Protein AF-A0A1E5G018-F1 (afdb_monomer)

Structure (mmCIF, N/CA/C/O backbone):
data_AF-A0A1E5G018-F1
#
_entry.id   AF-A0A1E5G018-F1
#
loop_
_atom_site.group_PDB
_atom_site.id
_atom_site.type_symbol
_atom_site.label_atom_id
_atom_site.label_alt_id
_atom_site.label_comp_id
_atom_site.label_asym_id
_atom_site.label_entity_id
_atom_site.label_seq_id
_atom_site.pdbx_PDB_ins_code
_atom_site.Cartn_x
_atom_site.Cartn_y
_atom_site.Cartn_z
_atom_site.occupancy
_atom_site.B_iso_or_equiv
_atom_site.auth_seq_id
_atom_site.auth_comp_id
_atom_site.auth_asym_id
_atom_site.auth_atom_id
_atom_site.pdbx_PDB_model_num
ATOM 1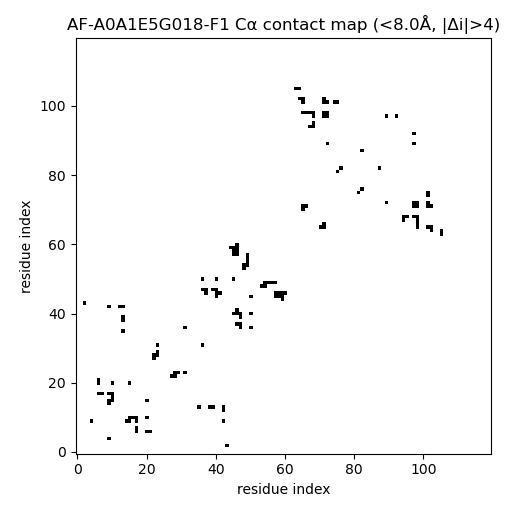 N N . MET A 1 1 ? 3.843 2.547 17.778 1.00 43.44 1 MET A N 1
ATOM 2 C CA . MET A 1 1 ? 3.732 3.939 18.270 1.00 43.44 1 MET A CA 1
ATOM 3 C C . MET A 1 1 ? 2.353 4.445 17.882 1.00 43.44 1 MET A C 1
ATOM 5 O O . MET A 1 1 ? 1.985 4.264 16.730 1.00 43.44 1 MET A O 1
ATOM 9 N N . ALA A 1 2 ? 1.572 4.983 18.820 1.00 56.22 2 ALA A N 1
ATOM 10 C CA . ALA A 1 2 ? 0.275 5.584 18.504 1.00 56.22 2 ALA A CA 1
ATOM 11 C C . ALA A 1 2 ? 0.488 6.949 17.827 1.00 56.22 2 ALA A C 1
ATOM 13 O O . ALA A 1 2 ? 1.395 7.682 18.213 1.00 56.22 2 ALA A O 1
ATOM 14 N N . LEU A 1 3 ? -0.321 7.284 16.818 1.00 68.62 3 LEU A N 1
ATOM 15 C CA . LEU A 1 3 ? -0.124 8.478 15.978 1.00 68.62 3 LEU A CA 1
ATOM 16 C C . LEU A 1 3 ? -0.528 9.802 16.645 1.00 68.62 3 LEU A C 1
ATOM 18 O O . LEU A 1 3 ? -0.297 10.852 16.060 1.00 68.62 3 LEU A O 1
ATOM 22 N N . ASN A 1 4 ? -1.105 9.753 17.850 1.00 77.69 4 ASN A N 1
ATOM 23 C CA . ASN A 1 4 ? -1.572 10.911 18.623 1.00 77.69 4 ASN A CA 1
ATOM 24 C C . ASN A 1 4 ? -2.382 11.930 17.791 1.00 77.69 4 ASN A C 1
ATOM 26 O O . ASN A 1 4 ? -2.259 13.136 17.987 1.00 77.69 4 ASN A O 1
ATOM 30 N N . LEU A 1 5 ? -3.180 11.428 16.843 1.00 82.75 5 LEU A N 1
ATOM 31 C CA . LEU A 1 5 ? -4.071 12.218 15.997 1.00 82.75 5 LEU A CA 1
ATOM 32 C C . LEU A 1 5 ? -5.436 12.337 16.671 1.00 82.75 5 LEU A C 1
ATOM 34 O O . LEU A 1 5 ? -5.997 11.338 17.127 1.00 82.75 5 LEU A O 1
ATOM 38 N N . SER A 1 6 ? -5.996 13.542 16.692 1.00 90.19 6 SER A N 1
ATOM 39 C CA . SER A 1 6 ? -7.399 13.757 17.031 1.00 90.19 6 SER A CA 1
ATOM 40 C C . SER A 1 6 ? -8.299 13.480 15.821 1.00 90.19 6 SER A C 1
ATOM 42 O O . SER A 1 6 ? -7.854 13.467 14.671 1.00 90.19 6 SER A O 1
ATOM 44 N N . TYR A 1 7 ? -9.608 13.326 16.047 1.00 89.00 7 TYR A N 1
ATOM 45 C CA . TYR A 1 7 ? -10.561 13.251 14.931 1.00 89.00 7 TYR A CA 1
ATOM 46 C C . TYR A 1 7 ? -10.571 14.508 14.057 1.00 89.00 7 TYR A C 1
ATOM 48 O O . TYR A 1 7 ? -10.987 14.433 12.906 1.00 89.00 7 TYR A O 1
ATOM 56 N N . GLN A 1 8 ? -10.171 15.658 14.608 1.00 90.25 8 GLN A N 1
ATOM 57 C CA . GLN A 1 8 ? -10.071 16.896 13.842 1.00 90.25 8 GLN A CA 1
ATOM 58 C C . GLN A 1 8 ? -8.910 16.804 12.844 1.00 90.25 8 GLN A C 1
ATOM 60 O O . GLN A 1 8 ? -9.113 17.039 11.658 1.00 90.25 8 GLN A O 1
ATOM 65 N N . ASP A 1 9 ? -7.748 16.324 13.294 1.00 90.75 9 ASP A N 1
ATOM 66 C CA . ASP A 1 9 ? -6.572 16.127 12.434 1.00 90.75 9 ASP A CA 1
ATOM 67 C C . ASP A 1 9 ? -6.845 15.097 11.329 1.00 90.75 9 ASP A C 1
ATOM 69 O O . ASP A 1 9 ? -6.435 15.260 10.180 1.00 90.75 9 ASP A O 1
ATOM 73 N N . LEU A 1 10 ? -7.564 14.022 11.662 1.00 90.44 10 LEU A N 1
ATOM 74 C CA . LEU A 1 10 ? -8.000 13.020 10.689 1.00 90.44 10 LEU A CA 1
ATOM 75 C C . LEU A 1 10 ? -8.991 13.590 9.675 1.00 90.44 10 LEU A C 1
ATOM 77 O O . LEU A 1 10 ? -8.906 13.247 8.497 1.00 90.44 10 LEU A O 1
ATOM 81 N N . ALA A 1 11 ? -9.911 14.455 10.099 1.00 93.25 11 ALA A N 1
ATOM 82 C CA . ALA A 1 11 ? -10.866 15.079 9.192 1.00 93.25 11 ALA A CA 1
ATOM 83 C C . ALA A 1 11 ? -10.167 15.991 8.178 1.00 93.25 11 ALA A C 1
ATOM 85 O O . ALA A 1 11 ? -10.471 15.934 6.989 1.00 93.25 11 ALA A O 1
ATOM 86 N N . GLU A 1 12 ? -9.182 16.763 8.633 1.00 92.44 12 GLU A N 1
ATOM 87 C CA . GLU A 1 12 ? -8.371 17.636 7.778 1.00 92.44 12 GLU A CA 1
ATOM 88 C C . GLU A 1 12 ? -7.511 16.841 6.789 1.00 92.44 12 GLU A C 1
ATOM 90 O O . GLU A 1 12 ? -7.382 17.234 5.633 1.00 92.44 12 GLU A O 1
ATOM 95 N N . LYS A 1 13 ? -6.975 15.687 7.206 1.00 89.38 13 LYS A N 1
ATOM 96 C CA . LYS A 1 13 ? -6.164 14.811 6.342 1.00 89.38 13 LYS A CA 1
ATOM 97 C C . LYS A 1 13 ? -6.974 14.036 5.308 1.00 89.38 13 LYS A C 1
ATOM 99 O O . LYS A 1 13 ? -6.472 13.777 4.223 1.00 89.38 13 LYS A O 1
ATOM 104 N N . THR A 1 14 ? -8.183 13.609 5.662 1.00 90.25 14 THR A N 1
ATOM 105 C CA . THR A 1 14 ? -8.964 12.652 4.856 1.00 90.25 14 THR A CA 1
ATOM 106 C C . THR A 1 14 ? -10.125 13.296 4.104 1.00 90.25 14 THR A C 1
ATOM 108 O O . THR A 1 14 ? -10.734 12.654 3.252 1.00 90.25 14 THR A O 1
ATOM 111 N N . GLY A 1 15 ? -10.499 14.532 4.451 1.00 91.94 15 GLY A N 1
ATOM 112 C CA . GLY A 1 15 ? -11.723 15.177 3.966 1.00 91.94 15 GLY A CA 1
ATOM 113 C C . GLY A 1 15 ? -13.014 14.557 4.520 1.00 91.94 15 GLY A C 1
ATOM 114 O O . GLY A 1 15 ? -14.114 14.955 4.134 1.00 91.94 15 GLY A O 1
ATOM 115 N N . ILE A 1 16 ? -12.919 13.580 5.429 1.00 92.00 16 ILE A N 1
ATOM 116 C CA . ILE A 1 16 ? -14.068 12.929 6.060 1.00 92.00 16 ILE A CA 1
ATOM 117 C C . ILE A 1 16 ? -14.462 13.726 7.304 1.00 92.00 16 ILE A C 1
ATOM 119 O O . ILE A 1 16 ? -13.633 14.015 8.158 1.00 92.00 16 ILE A O 1
ATOM 123 N N . SER A 1 17 ? -15.747 14.051 7.462 1.00 93.62 17 SER A N 1
ATOM 124 C CA . SER A 1 17 ? -16.186 14.814 8.633 1.00 93.62 17 SER A CA 1
ATOM 125 C C . SER A 1 17 ? -15.931 14.065 9.948 1.00 93.62 17 SER A C 1
ATOM 127 O O . SER A 1 17 ? -16.105 12.847 10.036 1.00 93.62 17 SER A O 1
ATO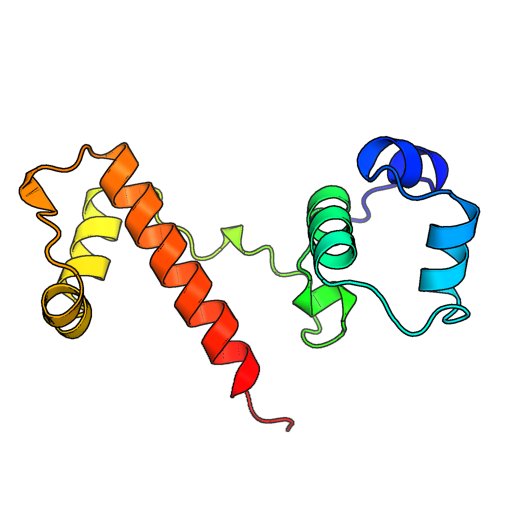M 129 N N . LYS A 1 18 ? -15.614 14.815 11.011 1.00 93.44 18 LYS A N 1
ATOM 130 C CA . LYS A 1 18 ? -15.417 14.287 12.372 1.00 93.44 18 LYS A CA 1
ATOM 131 C C . LYS A 1 18 ? -16.549 13.361 12.831 1.00 93.44 18 LYS A C 1
ATOM 133 O O . LYS A 1 18 ? -16.278 12.304 13.393 1.00 93.44 18 LYS A O 1
ATOM 138 N N . SER A 1 19 ? -17.810 13.719 12.561 1.00 92.38 19 SER A N 1
ATOM 139 C CA . SER A 1 19 ? -18.950 12.873 12.943 1.00 92.38 19 SER A CA 1
ATOM 140 C C . SER A 1 19 ? -18.973 11.551 12.174 1.00 92.38 19 SER A C 1
ATOM 142 O O . SER A 1 19 ? -19.321 10.517 12.737 1.00 92.38 19 SER A O 1
ATOM 144 N N . THR A 1 20 ? -18.565 11.553 10.904 1.00 90.75 20 THR A N 1
ATOM 145 C CA . THR A 1 20 ? -18.484 10.339 10.086 1.00 90.75 20 THR A CA 1
ATOM 146 C C . THR A 1 20 ? -17.361 9.427 10.580 1.00 90.75 20 THR A C 1
ATOM 148 O O . THR A 1 20 ? -17.587 8.230 10.728 1.00 90.75 20 THR A O 1
ATOM 151 N N . LEU A 1 21 ? -16.196 9.988 10.920 1.00 91.69 21 LEU A N 1
ATOM 152 C CA . LEU A 1 21 ? -15.075 9.244 11.511 1.00 91.69 21 LEU A CA 1
ATOM 153 C C . LEU A 1 21 ? -15.473 8.554 12.825 1.00 91.69 21 LEU A C 1
ATOM 155 O O . LEU A 1 21 ? -15.264 7.354 12.981 1.00 91.69 21 LEU A O 1
ATOM 159 N N . GLN A 1 22 ? -16.135 9.277 13.731 1.00 91.69 22 GLN A N 1
ATOM 160 C CA . GLN A 1 22 ? -16.644 8.712 14.989 1.00 91.69 22 GLN A CA 1
ATOM 161 C C . GLN A 1 22 ? -17.677 7.602 14.756 1.00 91.69 22 GLN A C 1
ATOM 163 O O . GLN A 1 22 ? -17.712 6.601 15.472 1.00 91.69 22 GLN A O 1
ATOM 168 N N . ARG A 1 23 ? -18.530 7.753 13.738 1.00 90.69 23 ARG A N 1
ATOM 169 C CA . ARG A 1 23 ? -19.506 6.724 13.356 1.00 90.69 23 ARG A CA 1
ATOM 170 C C . ARG A 1 23 ? -18.860 5.479 12.750 1.00 90.69 23 ARG A C 1
ATOM 172 O O . ARG A 1 23 ? -19.435 4.402 12.899 1.00 90.69 23 ARG A O 1
ATOM 179 N N . TYR A 1 24 ? -17.710 5.604 12.087 1.00 89.69 24 TYR A N 1
ATOM 180 C CA . TYR A 1 24 ? -16.937 4.445 11.638 1.00 89.69 24 TYR A CA 1
ATOM 181 C C . TYR A 1 24 ? -16.351 3.682 12.823 1.00 89.69 24 TYR A C 1
ATOM 183 O O . TYR A 1 24 ? -16.517 2.470 12.900 1.00 89.69 24 TYR A O 1
ATOM 191 N N . GLU A 1 25 ? -15.753 4.381 13.786 1.00 85.88 25 GLU A N 1
ATOM 192 C CA . GLU A 1 25 ? -15.157 3.741 14.965 1.00 85.88 25 GLU A CA 1
ATOM 193 C C . GLU A 1 25 ? -16.190 3.062 15.870 1.00 85.88 25 GLU A C 1
ATOM 195 O O . GLU A 1 25 ? -15.983 1.948 16.339 1.00 85.88 25 GLU A O 1
ATOM 200 N N . THR A 1 26 ? -17.341 3.702 16.075 1.00 89.06 26 THR A N 1
ATOM 201 C CA . THR A 1 26 ? -18.428 3.143 16.897 1.00 89.06 26 THR A CA 1
ATOM 202 C C . THR A 1 26 ? -19.233 2.051 16.183 1.00 89.06 26 THR A C 1
ATOM 204 O O . THR A 1 26 ? -20.129 1.457 16.782 1.00 89.06 26 THR A O 1
ATOM 207 N N . GLY A 1 27 ? -18.969 1.788 14.897 1.00 82.81 27 GLY A N 1
ATOM 208 C CA . GLY A 1 27 ? -19.722 0.819 14.095 1.00 82.81 27 GLY A CA 1
ATOM 209 C C . GLY A 1 27 ? -21.137 1.273 13.707 1.00 8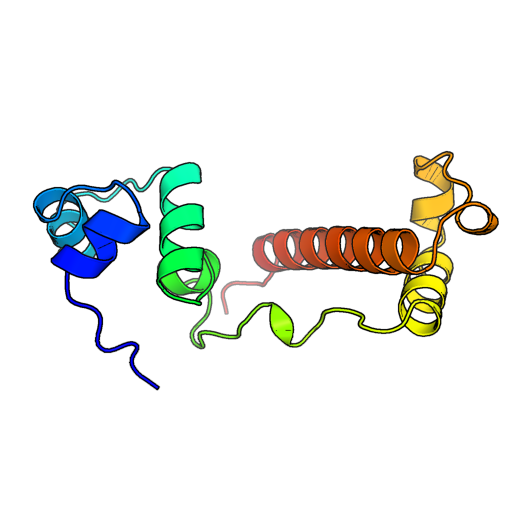2.81 27 GLY A C 1
ATOM 210 O O . GLY A 1 27 ? -21.915 0.479 13.170 1.00 82.81 27 GLY A O 1
ATOM 211 N N . ALA A 1 28 ? -21.483 2.546 13.931 1.00 85.56 28 ALA A N 1
ATOM 212 C CA . ALA A 1 28 ? -22.752 3.141 13.507 1.00 85.56 28 ALA A CA 1
ATOM 213 C C . ALA A 1 28 ? -22.873 3.260 11.973 1.00 85.56 28 ALA A C 1
ATOM 215 O O . ALA A 1 28 ? -23.979 3.394 11.444 1.00 85.56 28 ALA A O 1
ATOM 216 N N . ILE A 1 29 ? -21.750 3.215 11.247 1.00 83.88 29 ILE A N 1
ATOM 217 C CA . ILE A 1 29 ? -21.698 2.971 9.800 1.00 83.88 29 ILE A CA 1
ATOM 218 C C . ILE A 1 29 ? -20.888 1.695 9.568 1.00 83.88 29 ILE A C 1
ATOM 220 O O . ILE A 1 29 ? -19.683 1.677 9.793 1.00 83.88 29 ILE A O 1
ATOM 224 N N . LYS A 1 30 ? -21.546 0.640 9.077 1.00 74.81 30 LYS A N 1
ATOM 225 C CA . LYS A 1 30 ? -20.898 -0.655 8.795 1.00 74.81 30 LYS A CA 1
ATOM 226 C C . LYS A 1 30 ? -20.236 -0.733 7.417 1.00 74.81 30 LYS A C 1
ATOM 228 O O . LYS A 1 30 ? -19.396 -1.593 7.196 1.00 74.81 30 LYS A O 1
ATOM 233 N N . SER A 1 31 ? -20.640 0.136 6.490 1.00 76.06 31 SER A N 1
ATOM 234 C CA . SER A 1 31 ? -20.129 0.163 5.119 1.00 76.06 31 SER A CA 1
ATOM 235 C C . SER A 1 31 ? -19.155 1.324 4.947 1.00 76.06 31 SER A C 1
ATOM 237 O O . SER A 1 31 ? -19.566 2.486 4.903 1.00 76.06 31 SER A O 1
ATOM 239 N N . LEU A 1 32 ? -17.871 1.006 4.830 1.00 81.44 32 LEU A N 1
ATOM 240 C CA . LEU A 1 32 ? -16.821 1.943 4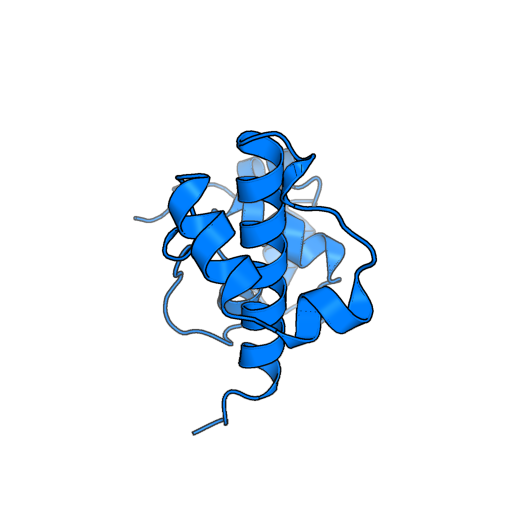.451 1.00 81.44 32 LEU A CA 1
ATOM 241 C C . LEU A 1 32 ? -16.497 1.711 2.970 1.00 81.44 32 LEU A C 1
ATOM 243 O O . LEU A 1 32 ? -16.179 0.591 2.581 1.00 81.44 32 LEU A O 1
ATOM 247 N N . GLY A 1 33 ? -16.649 2.745 2.138 1.00 84.12 33 GLY A N 1
ATOM 248 C CA . GLY A 1 33 ? -16.274 2.659 0.723 1.00 84.12 33 GLY A CA 1
ATOM 249 C C . GLY A 1 33 ? -14.771 2.422 0.577 1.00 84.12 33 GLY A C 1
ATOM 250 O O . GLY A 1 33 ? -14.004 2.912 1.407 1.00 84.12 33 GLY A O 1
ATOM 251 N N . VAL A 1 34 ? -14.366 1.690 -0.463 1.00 81.25 34 VAL A N 1
ATOM 252 C CA . VAL A 1 34 ? -12.957 1.329 -0.719 1.00 81.25 34 VAL A CA 1
ATOM 253 C C . VAL A 1 34 ? -12.081 2.582 -0.782 1.00 81.25 34 VAL A C 1
ATOM 255 O O . VAL A 1 34 ? -11.090 2.676 -0.068 1.00 81.25 34 VAL A O 1
ATOM 258 N N . ASP A 1 35 ? -12.541 3.600 -1.500 1.00 85.00 35 ASP A N 1
ATOM 259 C CA . ASP A 1 35 ? -11.864 4.888 -1.665 1.00 85.00 35 ASP A CA 1
ATOM 260 C C . ASP A 1 35 ? -11.609 5.578 -0.310 1.00 85.00 35 ASP A C 1
ATOM 262 O O . ASP A 1 35 ? -10.536 6.115 -0.049 1.00 85.00 35 ASP A O 1
ATOM 266 N N . LYS A 1 36 ? -12.576 5.514 0.615 1.00 88.81 36 LYS A N 1
ATOM 267 C CA . LYS A 1 36 ? -12.428 6.090 1.965 1.00 88.81 36 LYS A CA 1
ATOM 268 C C . LYS A 1 36 ? -11.520 5.253 2.859 1.00 88.81 36 LYS A C 1
ATOM 270 O O . LYS A 1 36 ? -10.855 5.803 3.733 1.00 88.81 36 LYS A O 1
ATOM 275 N N . LEU A 1 37 ? -11.531 3.936 2.675 1.00 88.31 37 LEU A N 1
ATOM 276 C CA . LEU A 1 37 ? -10.681 3.007 3.410 1.00 88.31 37 LEU A CA 1
ATOM 277 C C . LEU A 1 37 ? -9.202 3.221 3.060 1.00 88.31 37 LEU A C 1
ATOM 279 O O . LEU A 1 37 ? -8.376 3.240 3.970 1.00 88.31 37 LEU A O 1
ATOM 283 N N . GLU A 1 38 ? -8.878 3.430 1.784 1.00 85.75 38 GLU A N 1
ATOM 284 C CA . GLU A 1 38 ? -7.514 3.738 1.332 1.00 85.75 38 GLU A CA 1
ATOM 285 C C . GLU A 1 38 ? -7.013 5.065 1.908 1.00 85.75 38 GLU A C 1
ATOM 287 O O . GLU A 1 38 ? -5.971 5.092 2.565 1.00 85.75 38 GLU A O 1
ATOM 292 N N . ILE A 1 39 ? -7.809 6.132 1.781 1.00 90.06 39 ILE A N 1
ATOM 293 C CA . ILE A 1 39 ? -7.481 7.461 2.324 1.00 90.06 39 ILE A CA 1
ATOM 294 C C . ILE A 1 39 ? -7.254 7.402 3.846 1.00 90.06 39 ILE A C 1
ATOM 296 O O . ILE A 1 39 ? -6.331 8.023 4.379 1.00 90.06 39 ILE A O 1
ATOM 300 N N . LEU A 1 40 ? -8.079 6.639 4.572 1.00 90.25 40 LEU A N 1
ATOM 301 C CA . LEU A 1 40 ? -7.912 6.446 6.014 1.00 90.25 40 LEU A CA 1
ATOM 302 C C . LEU A 1 40 ? -6.648 5.663 6.353 1.00 90.25 40 LEU A C 1
ATOM 304 O O . LEU A 1 40 ? -5.955 6.022 7.304 1.00 90.25 40 LEU A O 1
ATOM 308 N N . ALA A 1 41 ? -6.352 4.601 5.606 1.00 87.88 41 ALA A N 1
ATOM 309 C CA . ALA A 1 41 ? -5.161 3.793 5.826 1.00 87.88 41 ALA A CA 1
ATOM 310 C C . ALA A 1 41 ? -3.885 4.621 5.641 1.00 87.88 41 ALA A C 1
ATOM 312 O O . ALA A 1 41 ? -2.996 4.564 6.492 1.00 87.88 41 ALA A O 1
ATOM 313 N N . GLU A 1 42 ? -3.831 5.450 4.599 1.00 86.50 42 GLU A N 1
ATOM 314 C CA . GLU A 1 42 ? -2.716 6.361 4.346 1.00 86.50 42 GLU A CA 1
ATOM 315 C C . GLU A 1 42 ? -2.571 7.406 5.464 1.00 86.50 42 GLU A C 1
ATOM 317 O O . GLU A 1 42 ? -1.495 7.549 6.056 1.00 86.50 42 GLU A O 1
ATOM 322 N N . ALA A 1 43 ? -3.669 8.072 5.845 1.00 88.25 43 ALA A N 1
ATOM 323 C CA . ALA A 1 43 ? -3.667 9.072 6.917 1.00 88.25 43 ALA A CA 1
ATOM 324 C C . ALA A 1 43 ? -3.250 8.487 8.279 1.00 88.25 43 ALA A C 1
ATOM 326 O O . ALA A 1 43 ? -2.561 9.147 9.063 1.00 88.25 43 ALA A O 1
ATOM 327 N N . LEU A 1 44 ? -3.641 7.238 8.548 1.00 87.06 44 LEU A N 1
ATOM 328 C CA . LEU A 1 44 ? -3.307 6.478 9.752 1.00 87.06 44 LEU A CA 1
ATOM 329 C C . LEU A 1 44 ? -2.013 5.668 9.619 1.00 87.06 44 LEU A C 1
ATOM 331 O O . LEU A 1 44 ? -1.728 4.851 10.494 1.00 87.06 44 LEU A O 1
ATOM 335 N N . LYS A 1 45 ? -1.235 5.858 8.544 1.00 83.69 45 LYS A N 1
ATOM 336 C CA . LYS A 1 45 ? 0.025 5.139 8.282 1.00 83.69 45 LYS A CA 1
ATOM 337 C C . LYS A 1 45 ? -0.083 3.632 8.551 1.00 83.69 45 LYS A C 1
ATOM 339 O O . LYS A 1 45 ? 0.797 3.024 9.163 1.00 83.69 45 LYS A O 1
ATOM 344 N N . THR A 1 46 ? -1.196 3.049 8.135 1.00 85.19 46 THR A N 1
ATOM 345 C CA . THR A 1 46 ? -1.541 1.642 8.320 1.00 85.19 46 THR A CA 1
ATOM 346 C C . THR A 1 46 ? -2.022 1.067 6.991 1.00 85.19 46 THR A C 1
ATOM 348 O O . THR A 1 46 ? -1.811 1.668 5.940 1.00 85.19 46 THR A O 1
ATOM 351 N N . THR A 1 47 ? -2.626 -0.115 7.001 1.00 83.19 47 THR A N 1
ATOM 352 C CA . THR A 1 47 ? -3.143 -0.753 5.791 1.00 83.19 47 THR A CA 1
ATOM 353 C C . THR A 1 47 ? -4.663 -0.872 5.834 1.00 83.19 47 THR A C 1
ATOM 355 O O . THR A 1 47 ? -5.235 -1.050 6.916 1.00 83.19 47 THR A O 1
ATOM 358 N N . PRO A 1 48 ? -5.334 -0.850 4.667 1.00 85.38 48 PRO A N 1
ATOM 359 C CA . PRO A 1 48 ? -6.749 -1.197 4.566 1.00 85.38 48 PRO A CA 1
ATOM 360 C C . PRO A 1 48 ? -7.059 -2.535 5.247 1.00 85.38 48 PRO A C 1
ATOM 362 O O . PRO A 1 48 ? -8.020 -2.650 6.001 1.00 85.38 48 PRO A O 1
ATOM 365 N N . ALA A 1 49 ? -6.185 -3.530 5.062 1.00 81.06 49 ALA A N 1
ATOM 366 C CA . ALA A 1 49 ? -6.314 -4.845 5.682 1.00 81.06 49 ALA A CA 1
ATOM 367 C C . ALA A 1 49 ? -6.288 -4.788 7.218 1.00 81.06 49 ALA A C 1
ATOM 369 O O . ALA A 1 49 ? -7.037 -5.519 7.866 1.00 81.06 49 ALA A O 1
ATOM 370 N N . TYR A 1 50 ? -5.458 -3.924 7.810 1.00 83.00 50 TYR A N 1
ATOM 371 C CA . TYR A 1 50 ? -5.415 -3.739 9.260 1.00 83.00 50 TYR A CA 1
ATOM 372 C C . TYR A 1 50 ? -6.677 -3.044 9.777 1.00 83.00 50 TYR A C 1
ATOM 374 O O . TYR A 1 50 ? -7.273 -3.512 10.743 1.00 83.00 50 TYR A O 1
ATOM 382 N N . LEU A 1 51 ? -7.138 -1.984 9.104 1.00 86.12 51 LEU A N 1
ATOM 383 C CA . LEU A 1 51 ? -8.385 -1.293 9.466 1.00 86.12 51 LEU A CA 1
ATOM 384 C C . LEU A 1 51 ? -9.613 -2.208 9.370 1.00 86.12 51 LEU A C 1
ATOM 386 O O . LEU A 1 51 ? -10.536 -2.091 10.170 1.00 86.12 51 LEU A O 1
ATOM 390 N N . MET A 1 52 ? -9.601 -3.148 8.425 1.00 84.38 52 MET A N 1
ATOM 391 C CA . MET A 1 52 ? -10.649 -4.158 8.264 1.00 84.38 52 MET A CA 1
ATOM 392 C C . MET A 1 52 ? -10.513 -5.348 9.228 1.00 84.38 52 MET A C 1
ATOM 394 O O . MET A 1 52 ? -11.355 -6.247 9.210 1.00 84.38 52 MET A O 1
ATOM 398 N N . GLY A 1 53 ? -9.460 -5.390 10.052 1.00 81.12 53 GLY A N 1
ATOM 399 C CA . GLY A 1 53 ? -9.195 -6.490 10.980 1.00 81.12 53 GLY A CA 1
ATOM 400 C C . GLY A 1 53 ? -8.792 -7.802 10.298 1.00 81.12 53 GLY A C 1
ATOM 401 O O . GLY A 1 53 ? -8.882 -8.866 10.904 1.00 81.12 53 GLY A O 1
ATOM 402 N N . TRP A 1 54 ? -8.358 -7.762 9.035 1.00 79.44 54 TRP A N 1
ATOM 403 C CA . TRP A 1 54 ? -7.870 -8.942 8.309 1.00 79.44 54 TRP A CA 1
ATOM 404 C C . TRP A 1 54 ? -6.455 -9.346 8.730 1.00 79.44 54 TRP A C 1
ATOM 406 O O . TRP A 1 54 ? -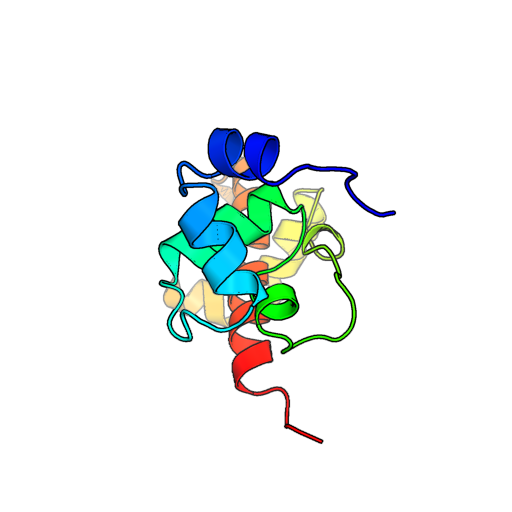6.043 -10.487 8.519 1.00 79.44 54 TRP A O 1
ATOM 416 N N . VAL A 1 55 ? -5.706 -8.422 9.334 1.00 72.31 55 VAL A N 1
ATOM 417 C CA . VAL A 1 55 ? -4.373 -8.660 9.896 1.00 72.31 55 VAL A CA 1
ATOM 418 C C . VAL A 1 55 ? -4.300 -8.099 11.314 1.00 72.31 55 VAL A C 1
ATOM 420 O O . VAL A 1 55 ? -4.849 -7.040 11.595 1.00 72.31 55 VAL A O 1
ATOM 423 N N . GLN A 1 56 ? -3.618 -8.814 12.211 1.00 73.62 56 GLN A N 1
ATOM 424 C CA . GLN A 1 56 ? -3.522 -8.433 13.628 1.00 73.62 56 GLN A CA 1
ATOM 425 C C . GLN A 1 56 ? -2.409 -7.422 13.925 1.00 73.62 56 GLN A C 1
ATOM 427 O O . GLN A 1 56 ? -2.410 -6.793 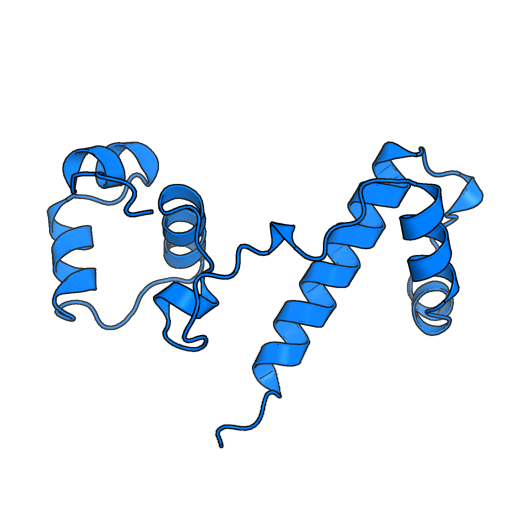14.977 1.00 73.62 56 GLN A O 1
ATOM 432 N N . GLU A 1 57 ? -1.461 -7.246 13.005 1.00 68.44 57 GLU A N 1
ATOM 433 C CA . GLU A 1 57 ? -0.395 -6.260 13.148 1.00 68.44 57 GLU A CA 1
ATOM 434 C C . GLU A 1 57 ? -0.514 -5.200 12.054 1.00 68.44 57 GLU A C 1
ATOM 436 O O . GLU A 1 57 ? -0.702 -5.569 10.887 1.00 68.44 57 GLU A O 1
ATOM 441 N N . PRO A 1 58 ? -0.341 -3.905 12.387 1.00 60.72 58 PRO A N 1
ATOM 442 C CA . PRO A 1 58 ? -0.202 -2.847 11.400 1.00 60.72 58 PRO A CA 1
ATOM 443 C C . PRO A 1 58 ? 1.190 -2.979 10.779 1.00 60.72 58 PRO A C 1
ATOM 445 O O . PRO A 1 58 ? 2.113 -2.218 11.070 1.00 60.72 58 PRO A O 1
ATOM 448 N N . LYS A 1 59 ? 1.392 -4.021 9.971 1.00 57.25 59 LYS A N 1
ATOM 449 C CA . LYS A 1 59 ? 2.587 -4.134 9.144 1.00 57.25 59 LYS A CA 1
ATOM 450 C C . LYS A 1 59 ? 2.436 -3.091 8.053 1.00 57.25 59 LYS A C 1
ATOM 452 O O . LYS A 1 59 ? 1.531 -3.190 7.230 1.00 57.25 59 LYS A O 1
ATOM 457 N N . SER A 1 60 ? 3.296 -2.076 8.076 1.00 51.53 60 SER A N 1
ATOM 458 C CA . SER A 1 60 ? 3.430 -1.209 6.917 1.00 51.53 60 SER A CA 1
ATOM 459 C C . SER A 1 60 ? 3.807 -2.080 5.718 1.00 51.53 60 SER A C 1
ATOM 461 O O . SER A 1 60 ? 4.677 -2.951 5.818 1.00 51.53 60 SER A O 1
ATOM 463 N N . LEU A 1 61 ? 3.166 -1.825 4.577 1.00 52.19 61 LEU A N 1
ATOM 464 C CA . LEU A 1 61 ? 3.525 -2.430 3.286 1.00 52.19 61 LEU A CA 1
ATOM 465 C C . LEU A 1 61 ? 5.009 -2.173 2.938 1.00 52.19 61 LEU A C 1
ATOM 467 O O . LEU A 1 61 ? 5.621 -2.907 2.172 1.00 52.19 61 LEU A O 1
ATOM 471 N N . ALA A 1 62 ? 5.620 -1.173 3.586 1.00 50.59 62 ALA A N 1
ATOM 472 C CA . ALA A 1 62 ? 7.010 -0.759 3.426 1.00 50.59 62 ALA A CA 1
ATOM 473 C C . ALA A 1 62 ? 8.068 -1.824 3.776 1.00 50.59 62 ALA A C 1
ATOM 475 O O . ALA A 1 62 ? 9.249 -1.581 3.551 1.00 50.59 62 ALA A O 1
ATOM 476 N N . LYS A 1 63 ? 7.705 -2.985 4.343 1.00 56.69 63 LYS A N 1
ATOM 477 C CA . LYS A 1 63 ? 8.696 -4.042 4.621 1.00 56.69 63 LYS A CA 1
ATOM 478 C C . LYS A 1 63 ? 9.063 -4.910 3.418 1.00 56.69 63 LYS A C 1
ATOM 480 O O . LYS A 1 63 ? 10.058 -5.618 3.523 1.00 56.69 63 LYS A O 1
ATOM 485 N N . ASN A 1 64 ? 8.316 -4.854 2.315 1.00 66.62 64 ASN A N 1
ATOM 486 C CA . ASN A 1 64 ? 8.576 -5.727 1.166 1.00 66.62 64 ASN A CA 1
ATOM 487 C C . ASN A 1 64 ? 8.989 -4.979 -0.113 1.00 66.62 64 ASN A C 1
ATOM 489 O O . ASN A 1 64 ? 9.275 -5.631 -1.102 1.00 66.62 64 ASN A O 1
ATOM 493 N N . THR A 1 65 ? 9.057 -3.647 -0.125 1.00 77.94 65 THR A N 1
ATOM 494 C CA . THR A 1 65 ? 9.367 -2.886 -1.347 1.00 77.94 65 THR A CA 1
ATOM 495 C C . THR A 1 65 ? 10.838 -2.974 -1.751 1.00 77.94 65 THR A C 1
ATOM 497 O O . THR A 1 65 ? 11.726 -2.862 -0.903 1.00 77.94 65 THR A O 1
ATOM 500 N N . PHE A 1 66 ? 11.097 -3.069 -3.051 1.00 86.69 66 PHE A N 1
ATOM 501 C CA . PHE A 1 66 ? 12.425 -2.932 -3.637 1.00 86.69 66 PHE A CA 1
ATOM 502 C C . PHE A 1 66 ? 12.886 -1.473 -3.576 1.00 86.69 66 PHE A C 1
ATOM 504 O O . 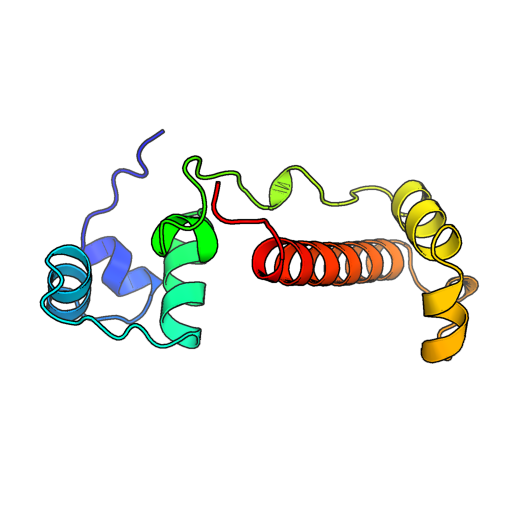PHE A 1 66 ? 12.117 -0.554 -3.863 1.00 86.69 66 PHE A O 1
ATOM 511 N N . THR A 1 67 ? 14.155 -1.262 -3.226 1.00 85.44 67 THR A N 1
ATOM 512 C CA . THR A 1 67 ? 14.806 0.064 -3.192 1.00 85.44 67 THR A CA 1
ATOM 513 C C . THR A 1 67 ? 15.970 0.175 -4.178 1.00 85.44 67 THR A C 1
ATOM 515 O O . THR A 1 67 ? 16.529 1.253 -4.366 1.00 85.44 67 THR A O 1
ATOM 518 N N . SER A 1 68 ? 16.323 -0.934 -4.830 1.00 90.19 68 SER A N 1
ATOM 519 C CA . SER A 1 68 ? 17.389 -1.039 -5.820 1.00 90.19 68 SER A CA 1
ATOM 520 C C . SER A 1 68 ? 16.833 -1.584 -7.130 1.00 90.19 68 SER A C 1
ATOM 522 O O . SER A 1 68 ? 16.154 -2.613 -7.141 1.00 90.19 68 SER A O 1
ATOM 524 N N . ALA A 1 69 ? 17.182 -0.938 -8.245 1.00 88.44 69 ALA A N 1
ATOM 525 C CA . ALA A 1 69 ? 16.799 -1.386 -9.584 1.00 88.44 69 ALA A CA 1
ATOM 526 C C . ALA A 1 69 ? 17.294 -2.806 -9.889 1.00 88.44 69 ALA A C 1
ATOM 528 O O . ALA A 1 69 ? 16.619 -3.558 -10.583 1.00 88.44 69 ALA A O 1
ATOM 529 N N . LYS A 1 70 ? 18.442 -3.204 -9.324 1.00 88.56 70 LYS A N 1
ATOM 530 C CA . LYS A 1 70 ? 18.989 -4.552 -9.504 1.00 88.56 70 LYS A CA 1
ATOM 531 C C . LYS A 1 70 ? 18.073 -5.619 -8.899 1.00 88.56 70 LYS A C 1
ATOM 533 O O . LYS A 1 70 ? 17.733 -6.580 -9.577 1.00 88.56 70 LYS A O 1
ATOM 538 N N . GLU A 1 71 ? 17.666 -5.437 -7.645 1.00 87.00 71 GLU A N 1
ATOM 539 C CA . GLU A 1 71 ? 16.793 -6.391 -6.945 1.00 87.00 71 GLU A CA 1
ATOM 540 C C . GLU A 1 71 ? 15.400 -6.437 -7.586 1.00 87.00 71 GLU A C 1
ATOM 542 O O . GLU A 1 71 ? 14.840 -7.512 -7.794 1.00 87.00 71 GLU A O 1
ATOM 547 N N . ALA A 1 72 ? 14.876 -5.270 -7.970 1.00 88.38 72 ALA A N 1
ATOM 548 C CA . ALA A 1 72 ? 13.624 -5.140 -8.706 1.00 88.38 72 ALA A CA 1
ATOM 549 C C . ALA A 1 72 ? 13.665 -5.889 -10.052 1.00 88.38 72 ALA A C 1
ATOM 551 O O . ALA A 1 72 ? 12.748 -6.645 -10.376 1.00 88.38 72 ALA A O 1
ATOM 552 N N . MET A 1 73 ? 14.755 -5.741 -10.810 1.00 85.88 73 MET A N 1
ATOM 553 C CA . MET A 1 73 ? 14.961 -6.452 -12.071 1.00 85.88 73 MET A CA 1
ATOM 554 C C . MET A 1 73 ? 15.041 -7.967 -11.863 1.00 85.88 73 MET A C 1
ATOM 556 O O . MET A 1 73 ? 14.375 -8.719 -12.573 1.00 85.88 73 MET A O 1
ATOM 560 N N . GLU A 1 74 ? 15.818 -8.426 -10.877 1.00 86.88 74 GLU A N 1
ATOM 561 C CA . GLU A 1 74 ? 15.920 -9.849 -10.532 1.00 86.88 74 GLU A CA 1
ATOM 562 C C . GLU A 1 74 ? 14.543 -10.439 -10.201 1.00 86.88 74 GLU A C 1
ATOM 564 O O . GLU A 1 74 ? 14.194 -11.509 -10.703 1.00 86.88 74 GLU A O 1
ATOM 569 N N . PHE A 1 75 ? 13.715 -9.717 -9.443 1.00 88.31 75 PHE A N 1
ATOM 570 C CA . PHE A 1 75 ? 12.342 -10.118 -9.147 1.00 88.31 75 PHE A CA 1
ATOM 571 C C . PHE A 1 75 ? 11.463 -10.219 -10.403 1.00 88.31 75 PHE A C 1
ATOM 573 O O . PHE A 1 75 ? 10.818 -11.254 -10.617 1.00 88.31 75 PHE A O 1
ATOM 580 N N . ILE A 1 76 ? 11.463 -9.195 -11.263 1.00 83.56 76 ILE A N 1
ATOM 581 C CA . ILE A 1 76 ? 10.666 -9.185 -12.502 1.00 83.56 76 ILE A CA 1
ATOM 582 C C . ILE A 1 76 ? 11.066 -10.357 -13.407 1.00 83.56 76 ILE A C 1
ATOM 584 O O . ILE A 1 76 ? 10.205 -11.097 -13.889 1.00 83.56 76 ILE A O 1
ATOM 588 N N . LEU A 1 77 ? 12.370 -10.569 -13.599 1.00 82.31 77 LEU A N 1
ATOM 589 C CA . LEU A 1 77 ? 12.906 -11.643 -14.438 1.00 82.31 77 LEU A CA 1
ATOM 590 C C . LEU A 1 77 ? 12.667 -13.036 -13.838 1.00 82.31 77 LEU A C 1
ATOM 592 O O . LEU A 1 77 ? 12.465 -13.995 -14.585 1.00 82.31 77 LEU A O 1
ATOM 596 N N . SER A 1 78 ? 12.621 -13.153 -12.507 1.00 83.81 78 SER A N 1
ATOM 597 C CA . SER A 1 78 ? 12.285 -14.403 -11.806 1.00 83.81 78 SER A CA 1
ATOM 598 C C . SER A 1 78 ? 10.827 -14.836 -11.981 1.00 83.81 78 SER A C 1
ATOM 600 O O . SER A 1 78 ? 10.475 -15.961 -11.618 1.00 83.81 78 SER A O 1
ATOM 602 N N . THR A 1 79 ? 9.984 -13.981 -12.576 1.00 75.94 79 THR A N 1
ATOM 603 C CA . THR A 1 79 ? 8.562 -14.244 -12.817 1.00 75.94 79 THR A CA 1
ATOM 604 C C . THR A 1 79 ? 8.278 -14.403 -14.324 1.00 75.94 79 THR A C 1
ATOM 606 O O . THR A 1 79 ? 7.717 -13.500 -14.952 1.00 75.94 79 THR A O 1
ATOM 609 N N . PRO A 1 80 ? 8.599 -15.566 -14.940 1.00 67.81 80 PRO A N 1
ATOM 610 C CA . PRO A 1 80 ? 8.501 -15.788 -16.389 1.00 67.81 80 PRO A CA 1
ATOM 611 C C . PRO A 1 80 ? 7.138 -15.468 -17.010 1.00 67.81 80 PRO A C 1
ATOM 613 O O . PRO A 1 80 ? 7.043 -15.139 -18.190 1.00 67.81 80 PRO A O 1
ATOM 616 N N . VAL A 1 81 ? 6.059 -15.575 -16.229 1.00 71.00 81 VAL A N 1
ATOM 617 C CA . VAL A 1 81 ? 4.703 -15.303 -16.713 1.00 71.00 81 VAL A CA 1
ATOM 618 C C . VAL A 1 81 ? 4.473 -13.829 -17.028 1.00 71.00 81 VAL A C 1
ATOM 620 O O . VAL A 1 81 ? 3.697 -13.547 -17.936 1.00 71.00 81 VAL A O 1
ATOM 623 N N . LEU A 1 82 ? 5.146 -12.894 -16.350 1.00 72.56 82 LEU A N 1
ATOM 624 C CA . LEU A 1 82 ? 4.945 -11.465 -16.596 1.00 72.56 82 LEU A CA 1
ATOM 625 C C . LEU A 1 82 ? 5.421 -11.073 -18.004 1.00 72.56 82 LEU A C 1
ATOM 627 O O . LEU A 1 82 ? 4.690 -10.394 -18.725 1.00 72.56 82 LEU A O 1
ATOM 631 N N . MET A 1 83 ? 6.561 -11.620 -18.454 1.00 67.50 83 MET A N 1
ATOM 632 C CA . MET A 1 83 ? 7.059 -11.430 -19.827 1.00 67.50 83 MET A CA 1
ATOM 633 C C . MET A 1 83 ? 6.061 -11.931 -20.880 1.00 67.50 83 MET A C 1
ATOM 635 O O . MET A 1 83 ? 5.991 -11.391 -21.980 1.00 67.50 83 MET A O 1
ATOM 639 N N . ARG A 1 84 ? 5.252 -12.942 -20.537 1.00 68.12 84 ARG A N 1
ATOM 640 C CA . ARG A 1 84 ? 4.240 -13.508 -21.437 1.00 68.12 84 ARG A CA 1
ATOM 641 C C . ARG A 1 84 ? 3.003 -12.620 -21.594 1.00 68.12 84 ARG A C 1
ATOM 643 O O . ARG A 1 84 ? 2.330 -12.724 -22.614 1.00 68.12 84 ARG A O 1
ATOM 650 N N . TYR A 1 85 ? 2.689 -11.786 -20.604 1.00 70.56 85 TYR A N 1
ATOM 651 C CA . TYR A 1 85 ? 1.507 -10.917 -20.628 1.00 70.56 85 TYR A CA 1
ATOM 652 C C . TYR A 1 85 ? 1.813 -9.473 -21.030 1.00 70.56 85 TYR A C 1
ATOM 654 O O . TYR A 1 85 ? 0.898 -8.756 -21.423 1.00 70.56 85 TYR A O 1
ATOM 662 N N . GLY A 1 86 ? 3.061 -9.025 -20.900 1.00 61.94 86 GLY A N 1
ATOM 663 C CA . GLY A 1 86 ? 3.293 -7.608 -20.668 1.00 61.94 86 GLY A CA 1
ATOM 664 C C . GLY A 1 86 ? 3.839 -6.762 -21.807 1.00 61.94 86 GLY A C 1
ATOM 665 O O . GLY A 1 86 ? 3.791 -5.549 -21.667 1.00 61.94 86 GLY A O 1
ATOM 666 N N . GLY A 1 87 ? 4.371 -7.332 -22.895 1.00 69.69 87 GLY A N 1
ATOM 667 C CA . GLY A 1 87 ? 4.921 -6.549 -24.021 1.00 69.69 87 GLY A CA 1
ATOM 668 C C . GLY A 1 87 ? 5.937 -5.455 -23.637 1.00 69.69 87 GLY A C 1
ATOM 669 O O . GLY A 1 87 ? 6.254 -4.604 -24.463 1.00 69.69 87 GLY A O 1
ATOM 670 N N . TYR A 1 88 ? 6.412 -5.450 -22.391 1.00 76.31 88 TYR A N 1
ATOM 671 C CA . TYR A 1 88 ? 7.243 -4.414 -21.811 1.00 76.31 88 TYR A CA 1
ATOM 672 C C . TYR A 1 88 ? 8.705 -4.812 -21.987 1.00 76.31 88 TYR A C 1
ATOM 674 O O . TYR A 1 88 ? 9.071 -5.981 -21.847 1.00 76.31 88 TYR A O 1
ATOM 682 N N . ASP A 1 89 ? 9.550 -3.832 -22.284 1.00 80.75 89 ASP A N 1
ATOM 683 C CA . ASP A 1 89 ? 10.987 -4.036 -22.395 1.00 80.75 89 ASP A CA 1
ATOM 684 C C . ASP A 1 89 ? 11.671 -3.432 -21.173 1.00 80.75 89 ASP A C 1
ATOM 686 O O . ASP A 1 89 ? 11.940 -2.233 -21.112 1.00 80.75 89 ASP A O 1
ATOM 690 N N . VAL A 1 90 ? 11.934 -4.284 -20.181 1.00 77.62 90 VAL A N 1
ATOM 691 C CA . VAL A 1 90 ? 12.601 -3.887 -18.932 1.00 77.62 90 VAL A CA 1
ATOM 692 C C . VAL A 1 90 ? 13.995 -3.308 -19.163 1.00 77.62 90 VAL A C 1
ATOM 694 O O . VAL A 1 90 ? 14.479 -2.551 -18.330 1.00 77.62 90 VAL A O 1
ATOM 697 N N . ASN A 1 91 ? 14.635 -3.617 -20.294 1.00 81.62 91 ASN A N 1
ATOM 698 C CA . ASN A 1 91 ? 15.962 -3.092 -20.617 1.00 81.62 91 ASN A CA 1
ATOM 699 C C . ASN A 1 91 ? 15.911 -1.632 -21.083 1.00 81.62 91 ASN A C 1
ATOM 701 O O . ASN A 1 91 ? 16.936 -0.957 -21.075 1.00 81.62 91 ASN A O 1
ATOM 705 N N . ASN A 1 92 ? 14.731 -1.150 -21.481 1.00 85.81 92 ASN A N 1
ATOM 706 C CA . ASN A 1 92 ? 14.494 0.226 -21.911 1.00 85.81 92 ASN A CA 1
ATOM 707 C C . ASN A 1 92 ? 13.862 1.102 -20.813 1.00 85.81 92 ASN A C 1
ATOM 709 O O . ASN A 1 92 ? 13.537 2.261 -21.068 1.00 85.81 92 ASN A O 1
ATOM 713 N N . MET A 1 93 ? 13.685 0.574 -19.599 1.00 86.69 93 MET A N 1
ATOM 714 C CA . MET A 1 93 ? 13.174 1.323 -18.448 1.00 86.69 93 MET A CA 1
ATOM 715 C C . MET A 1 93 ? 14.311 2.007 -17.678 1.00 86.69 93 MET A C 1
ATOM 717 O O . MET A 1 93 ? 15.415 1.470 -17.575 1.00 86.69 93 MET A O 1
ATOM 721 N N . SER A 1 94 ? 14.038 3.175 -17.089 1.00 92.44 94 SER A N 1
ATOM 722 C CA . SER A 1 94 ? 14.956 3.791 -16.122 1.00 92.44 94 SER A CA 1
ATOM 723 C C . SER A 1 94 ? 15.008 2.987 -14.819 1.00 92.44 94 SER A C 1
ATOM 725 O O . SER A 1 94 ? 14.101 2.215 -14.507 1.00 92.44 94 SER A O 1
ATOM 727 N N . ASN A 1 95 ? 16.049 3.201 -14.013 1.00 90.06 95 ASN A N 1
ATOM 728 C CA . ASN A 1 95 ? 16.180 2.544 -12.710 1.00 90.06 95 ASN A CA 1
ATOM 729 C C . ASN A 1 95 ? 14.973 2.812 -11.799 1.00 90.06 95 ASN A C 1
ATOM 731 O O . ASN A 1 95 ? 14.507 1.906 -11.112 1.00 90.06 95 ASN A O 1
ATOM 735 N N . GLU A 1 96 ? 14.453 4.038 -11.812 1.00 89.94 96 GLU A N 1
ATOM 736 C CA . GLU A 1 96 ? 13.270 4.437 -11.051 1.00 89.94 96 GLU A CA 1
ATOM 737 C C . GLU A 1 96 ? 12.030 3.685 -11.541 1.00 89.94 96 GLU A C 1
ATOM 739 O O . GLU A 1 96 ? 11.297 3.129 -10.728 1.00 89.94 96 GLU A O 1
ATOM 744 N N . GLN A 1 97 ? 11.846 3.587 -12.861 1.00 89.94 97 GLN A N 1
ATOM 745 C CA . GLN A 1 97 ? 10.720 2.869 -13.466 1.00 89.94 97 GLN A CA 1
ATOM 746 C C . GLN A 1 97 ? 10.766 1.366 -13.173 1.00 89.94 97 GLN A C 1
ATOM 748 O O . GLN A 1 97 ? 9.734 0.760 -12.900 1.00 89.94 97 GLN A O 1
ATOM 753 N N . VAL A 1 98 ? 11.955 0.754 -13.184 1.00 89.38 98 VAL A N 1
ATOM 754 C CA . VAL A 1 98 ? 12.132 -0.662 -12.820 1.00 89.38 98 VAL A CA 1
ATOM 755 C C . VAL A 1 98 ? 11.723 -0.900 -11.365 1.00 89.38 98 VAL A C 1
ATOM 757 O O . VAL A 1 98 ? 11.042 -1.881 -11.064 1.00 89.38 98 VAL A O 1
ATOM 760 N N . VAL A 1 99 ? 12.116 0.001 -10.460 1.00 87.88 99 VAL A N 1
ATOM 761 C CA . VAL A 1 99 ? 11.757 -0.078 -9.037 1.00 87.88 99 VAL A CA 1
ATOM 762 C C . VAL A 1 99 ? 10.257 0.126 -8.828 1.00 87.88 99 VAL A C 1
ATOM 764 O O . VAL A 1 99 ? 9.638 -0.649 -8.099 1.00 87.88 99 VAL A O 1
ATOM 767 N N . GLU A 1 100 ? 9.665 1.135 -9.466 1.00 89.25 100 GLU A N 1
ATOM 768 C CA . GLU A 1 100 ? 8.227 1.416 -9.402 1.00 89.25 100 GLU A CA 1
ATOM 769 C C . GLU A 1 100 ? 7.417 0.212 -9.889 1.00 89.25 100 GLU A C 1
ATOM 771 O O . GLU A 1 100 ? 6.592 -0.321 -9.146 1.00 89.25 100 GLU A O 1
ATOM 776 N N . PHE A 1 101 ? 7.753 -0.312 -11.067 1.00 89.12 101 PHE A N 1
ATOM 777 C CA . PHE A 1 101 ? 7.078 -1.463 -11.653 1.00 89.12 101 PHE A CA 1
ATOM 778 C C . PHE A 1 101 ? 7.171 -2.716 -10.770 1.00 89.12 101 PHE A C 1
ATOM 780 O O . PHE A 1 101 ? 6.169 -3.394 -10.530 1.00 89.12 101 PHE A O 1
ATOM 787 N N . ALA A 1 102 ? 8.353 -3.024 -10.228 1.00 88.62 102 ALA A N 1
ATOM 788 C CA . ALA A 1 102 ? 8.516 -4.166 -9.328 1.00 88.62 102 ALA A CA 1
ATOM 789 C C . ALA A 1 102 ? 7.686 -4.019 -8.042 1.00 88.62 102 ALA A C 1
ATOM 791 O O . ALA A 1 102 ? 7.107 -4.998 -7.564 1.00 88.62 102 ALA A O 1
ATOM 792 N N . ASN A 1 103 ? 7.592 -2.803 -7.500 1.00 86.69 103 ASN A N 1
ATOM 793 C CA . ASN A 1 103 ? 6.792 -2.516 -6.312 1.00 86.69 103 ASN A CA 1
ATOM 794 C C . ASN A 1 103 ? 5.282 -2.612 -6.580 1.00 86.69 103 ASN A C 1
ATOM 796 O O . ASN A 1 103 ? 4.561 -3.179 -5.758 1.00 86.69 103 ASN A O 1
ATOM 800 N N . GLU A 1 104 ? 4.798 -2.142 -7.732 1.00 87.44 104 GLU A N 1
ATOM 801 C CA . GLU A 1 104 ? 3.394 -2.296 -8.142 1.00 87.44 104 GLU A CA 1
ATOM 802 C C . GLU A 1 104 ? 2.992 -3.768 -8.300 1.00 87.44 104 GLU A C 1
ATOM 804 O O . GLU A 1 104 ? 1.924 -4.196 -7.845 1.00 87.44 104 GLU A O 1
ATOM 809 N N . LEU A 1 105 ? 3.862 -4.568 -8.922 1.00 87.69 105 LEU A N 1
ATOM 810 C CA . LEU A 1 105 ? 3.659 -6.007 -9.088 1.00 87.69 105 LEU A CA 1
ATOM 811 C C . LEU A 1 105 ? 3.599 -6.727 -7.743 1.00 87.69 105 LEU A C 1
ATOM 813 O O . LEU A 1 105 ? 2.711 -7.550 -7.503 1.00 87.69 105 LEU A O 1
ATOM 817 N N . LEU A 1 106 ? 4.534 -6.406 -6.854 1.00 84.56 106 LEU A N 1
ATOM 818 C CA . LEU A 1 106 ? 4.573 -6.967 -5.515 1.00 84.56 106 LEU A CA 1
ATOM 819 C C . LEU A 1 106 ? 3.311 -6.618 -4.720 1.00 84.56 106 LEU A C 1
ATOM 821 O O . LEU A 1 106 ? 2.737 -7.494 -4.070 1.00 84.56 106 LEU A O 1
ATOM 825 N N . HIS A 1 107 ? 2.853 -5.368 -4.806 1.00 81.12 107 HIS A N 1
ATOM 826 C CA . HIS A 1 107 ? 1.629 -4.930 -4.145 1.00 81.12 107 HIS A CA 1
ATOM 827 C C . HIS A 1 107 ? 0.407 -5.719 -4.634 1.00 81.12 107 HIS A C 1
ATOM 829 O O . HIS A 1 107 ? -0.389 -6.204 -3.826 1.00 81.12 107 HIS A O 1
ATOM 835 N N . HIS A 1 108 ? 0.293 -5.942 -5.946 1.00 82.88 108 HIS A N 1
ATOM 836 C CA . HIS A 1 108 ? -0.764 -6.781 -6.511 1.00 82.88 108 HIS A CA 1
ATOM 837 C C . HIS A 1 108 ? -0.719 -8.222 -5.994 1.00 82.88 108 HIS A C 1
ATOM 839 O O . HIS A 1 108 ? -1.754 -8.767 -5.601 1.00 82.88 108 HIS A O 1
ATOM 845 N N . LEU A 1 109 ? 0.461 -8.849 -5.970 1.00 83.25 109 LEU A N 1
ATOM 846 C CA . LEU A 1 109 ? 0.620 -10.205 -5.435 1.00 83.25 109 LEU A CA 1
ATOM 847 C C . LEU A 1 109 ? 0.220 -10.276 -3.960 1.00 83.25 109 LEU A C 1
ATOM 849 O O . LEU A 1 109 ? -0.446 -11.229 -3.550 1.00 83.25 109 LEU A O 1
ATOM 853 N N . GLU A 1 110 ? 0.576 -9.263 -3.173 1.00 75.75 110 GLU A N 1
ATOM 854 C CA . GLU A 1 110 ? 0.215 -9.180 -1.763 1.00 75.75 110 GLU A CA 1
ATOM 855 C C . GLU A 1 110 ? -1.309 -9.094 -1.576 1.00 75.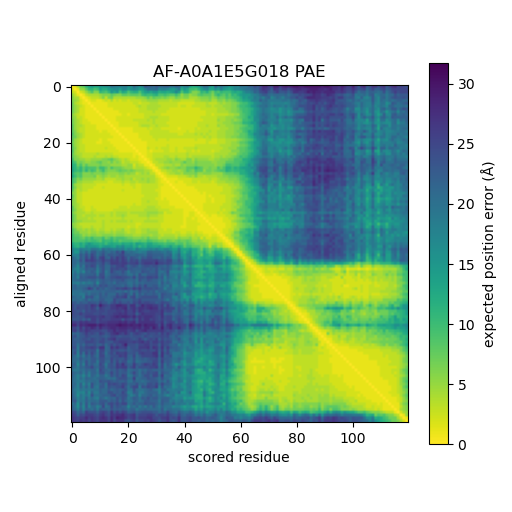75 110 GLU A C 1
ATOM 857 O O . GLU A 1 110 ? -1.880 -9.909 -0.845 1.00 75.75 110 GLU A O 1
ATOM 862 N N . LEU A 1 111 ? -1.986 -8.186 -2.288 1.00 76.00 111 LEU A N 1
ATOM 863 C CA . LEU A 1 111 ? -3.448 -8.056 -2.254 1.00 76.00 111 LEU A CA 1
ATOM 864 C C . LEU A 1 111 ? -4.150 -9.362 -2.640 1.00 76.00 111 LEU A C 1
ATOM 866 O O . LEU A 1 111 ? -5.080 -9.805 -1.957 1.00 76.00 111 LEU A O 1
ATOM 870 N N . VAL A 1 112 ? -3.677 -10.021 -3.701 1.00 81.62 112 VAL A N 1
ATOM 871 C CA . VAL A 1 112 ? -4.201 -11.325 -4.124 1.00 81.62 112 VAL A CA 1
ATOM 872 C C . VAL A 1 112 ? -3.954 -12.381 -3.048 1.00 81.62 112 VAL A C 1
ATOM 874 O O . VAL A 1 112 ? -4.854 -13.170 -2.760 1.00 81.62 112 VAL A O 1
ATOM 877 N N . SER A 1 113 ? -2.786 -12.389 -2.4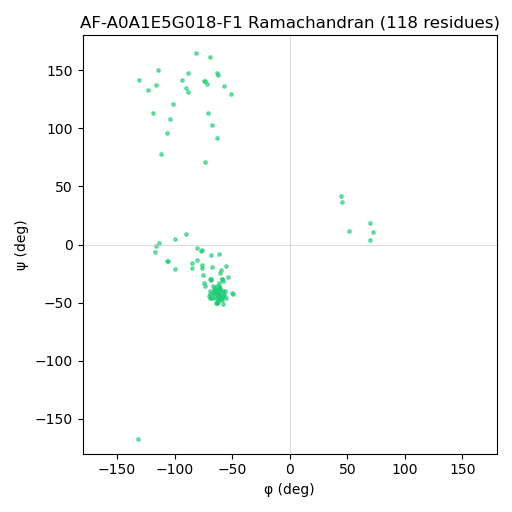02 1.00 76.12 113 SER A N 1
ATOM 878 C CA . SER A 1 113 ? -2.470 -13.355 -1.345 1.00 76.12 113 SER A CA 1
ATOM 879 C C . SER A 1 113 ? -3.434 -13.254 -0.158 1.00 76.12 113 SER A C 1
ATOM 881 O O . SER A 1 113 ? -3.860 -14.283 0.371 1.00 76.12 113 SER A O 1
ATOM 883 N N . TYR A 1 114 ? -3.869 -12.043 0.210 1.00 71.75 114 TYR A N 1
ATOM 884 C CA . TYR A 1 114 ? -4.840 -11.842 1.288 1.00 71.75 114 TYR A CA 1
ATOM 885 C C . TYR A 1 114 ? -6.199 -12.467 0.981 1.00 71.75 114 TYR A C 1
ATOM 887 O O . TYR A 1 114 ? -6.817 -13.033 1.882 1.00 71.75 114 TYR A O 1
ATOM 895 N N . LYS A 1 115 ? -6.638 -12.452 -0.285 1.00 74.62 115 LYS A N 1
ATOM 896 C CA . LYS A 1 115 ? -7.890 -13.103 -0.704 1.00 74.62 115 LYS A CA 1
ATOM 897 C C . LYS A 1 115 ? -7.901 -14.608 -0.404 1.00 74.62 115 LYS A C 1
ATOM 899 O O . LYS A 1 115 ? -8.968 -15.169 -0.166 1.00 74.62 115 LYS A O 1
ATOM 904 N N . TYR A 1 116 ? -6.735 -15.255 -0.410 1.00 78.69 116 TYR A N 1
ATOM 905 C CA . TYR A 1 116 ? -6.605 -16.709 -0.263 1.00 78.69 116 TYR A CA 1
ATOM 906 C C . TYR A 1 116 ? -5.908 -17.148 1.028 1.00 78.69 116 TYR A C 1
ATOM 908 O O . TYR A 1 116 ? -5.751 -18.349 1.261 1.00 78.69 116 TYR A O 1
ATOM 916 N N . LYS A 1 117 ? -5.516 -16.211 1.898 1.00 73.69 117 LYS A N 1
ATOM 917 C CA . LYS A 1 117 ? -4.980 -16.539 3.218 1.00 73.69 117 LYS A CA 1
ATOM 918 C C . LYS A 1 117 ? -6.111 -17.154 4.046 1.00 73.69 117 LYS A C 1
ATOM 920 O O . LYS A 1 117 ? -7.038 -16.468 4.467 1.00 73.69 117 LYS A O 1
ATOM 925 N N . SER A 1 118 ? -6.067 -18.480 4.184 1.00 52.25 118 SER A N 1
ATOM 926 C CA . SER A 1 118 ? -7.095 -19.279 4.855 1.00 52.25 118 SER A CA 1
ATOM 927 C C . SER A 1 118 ? -7.405 -18.702 6.238 1.00 52.25 118 SER A C 1
ATOM 929 O O . SER A 1 118 ? -6.489 -18.465 7.026 1.00 52.25 118 SER A O 1
ATOM 931 N N . ARG A 1 119 ? -8.699 -18.490 6.519 1.00 55.19 119 ARG A N 1
ATOM 932 C CA . ARG A 1 119 ? -9.210 -18.270 7.875 1.00 55.19 119 ARG A CA 1
ATOM 933 C C . ARG A 1 119 ? -8.936 -19.549 8.673 1.00 55.19 119 ARG A C 1
ATOM 935 O O . ARG A 1 119 ? -9.729 -20.485 8.612 1.00 55.19 119 ARG A O 1
ATOM 942 N N . ARG A 1 120 ? -7.791 -19.617 9.341 1.00 43.22 120 ARG A N 1
ATOM 943 C CA . ARG A 1 120 ? -7.566 -20.527 10.464 1.00 43.22 120 ARG A CA 1
ATOM 944 C C . ARG A 1 120 ? -7.567 -19.712 11.739 1.00 43.22 120 ARG A C 1
ATOM 946 O O . ARG A 1 120 ? -6.957 -18.621 11.713 1.00 43.22 120 ARG A O 1
#

Radius of gyration: 18.06 Å; Cα contacts (8 Å, |Δi|>4): 82; chains: 1; bounding box: 42×38×43 Å

Solvent-accessible surface area (backbone atoms only — not comparable to full-atom values): 7273 Å² total; per-residue (Å²): 133,84,84,87,69,51,58,64,57,49,19,73,72,56,74,46,53,49,69,57,55,53,28,48,75,71,53,78,45,83,80,76,54,68,73,59,39,49,44,47,14,60,74,63,72,38,34,50,51,33,78,71,63,76,39,96,59,74,62,52,77,77,80,76,59,54,90,42,38,66,62,15,45,52,54,54,68,72,38,69,66,54,71,74,75,54,91,70,60,76,89,79,47,52,58,65,54,37,19,51,53,36,37,55,53,51,51,51,53,51,60,55,46,60,78,66,58,74,94,121

pLDDT: mean 80.7, std 11.39, range [43.22, 93.62]

Foldseek 3Di:
DFPPDDLVNLCVQQVDDSVVVVCLVVVVDVDDDPSSLCSSCVSRQFHSCVSVVLDPDRPRLVPPADPWLVVLVVQCVVPVVCVVPPPDDSVPDDSVRSRVVSSVVVVVVVVVVSVVPDPD

Organism: NCBI:txid766136

Secondary structure (DSSP, 8-state):
------HHHHHHHH---HHHHHHHHTTS-----HHHHHHHHHHTTS-HHHHTTSSSS---GGGS---SHHHHHHHHHT-HHHHHHH---GGGS-HHHHHHHHHHHHHHHHHHHHHHS---

InterPro domains:
  IPR001387 Cro/C1-type, helix-turn-helix domain [PF01381] (2-51)
  IPR001387 Cro/C1-type, helix-turn-helix domain [PS50943] (2-51)
  IPR001387 Cro/C1-type, helix-turn-helix domain [SM00530] (1-51)
  IPR001387 Cro/C1-type, helix-turn-helix domain [cd00093] (2-51)
  IPR010982 Lambda repressor-like, DNA-binding domain superfamily [G3DSA:1.10.260.40] (1-106)
  IPR010982 Lambda repressor-like, DNA-binding domain superfamily [SSF47413] (2-57)

Sequence (120 aa):
MALNLSYQDLAEKTGISKSTLQRYETGAIKSLGVDKLEILAEALKTTPAYLMGWVQEPKSLAKNTFTSAKEAMEFILSTPVLMRYGGYDVNNMSNEQVVEFANELLHHLELVSYKYKSRR

Mean predicted aligned error: 12.7 Å

Nearest PDB structures (foldseek):
  3qq6-assembly1_A  TM=9.007E-01  e=8.115E-02  Bacillus subtilis
  3zkc-assembly1_B  TM=9.152E-01  e=1.626E-01  Bacillus subtilis subsp. subtilis str. 168
  3zkc-assembly1_A  TM=8.844E-01  e=1.626E-01  Bacillus subtilis subsp. subtilis str. 168
  3pxp-assembly1_A  TM=5.830E-01  e=3.032E-02  Chloroflexus aurantiacus J-10-fl
  1b0n-assembly1_A  TM=5.078E-01  e=1.699E-02  Bacillus subtilis